Protein AF-A0A7C3I2Q1-F1 (afdb_monomer)

Structure (mmCIF, N/CA/C/O backbone):
data_AF-A0A7C3I2Q1-F1
#
_entry.id   AF-A0A7C3I2Q1-F1
#
loop_
_atom_site.group_PDB
_atom_site.id
_atom_site.type_symbol
_atom_site.label_atom_id
_atom_site.label_alt_id
_atom_site.label_comp_id
_atom_site.label_asym_id
_atom_site.label_entity_id
_atom_site.label_seq_id
_atom_site.pdbx_PDB_ins_code
_atom_site.Cartn_x
_atom_site.Cartn_y
_atom_site.Cartn_z
_atom_site.occupancy
_atom_site.B_iso_or_equiv
_atom_site.auth_seq_id
_atom_site.auth_comp_id
_atom_site.auth_asym_id
_atom_site.auth_atom_id
_atom_site.pdbx_PDB_model_num
ATOM 1 N N . MET A 1 1 ? 26.514 -30.289 -32.339 1.00 45.44 1 MET A N 1
ATOM 2 C CA . MET A 1 1 ? 26.726 -28.882 -31.942 1.00 45.44 1 MET A CA 1
ATOM 3 C C . MET A 1 1 ? 25.455 -28.338 -31.317 1.00 45.44 1 MET A C 1
ATOM 5 O O . MET A 1 1 ? 24.391 -28.426 -31.910 1.00 45.44 1 MET A O 1
ATOM 9 N N . ASN A 1 2 ? 25.601 -27.857 -30.089 1.00 46.53 2 ASN A N 1
ATOM 10 C CA . ASN A 1 2 ? 24.568 -27.501 -29.130 1.00 46.53 2 ASN A CA 1
ATOM 11 C C . ASN A 1 2 ? 23.899 -26.159 -29.478 1.00 46.53 2 ASN A C 1
ATOM 13 O O . ASN A 1 2 ? 24.590 -25.145 -29.505 1.00 46.53 2 ASN A O 1
ATOM 17 N N . ARG A 1 3 ? 22.581 -26.143 -29.710 1.00 52.59 3 ARG A N 1
ATOM 18 C CA . ARG A 1 3 ? 21.714 -24.959 -29.536 1.00 52.59 3 ARG A CA 1
ATOM 19 C C . ARG A 1 3 ? 20.322 -25.423 -29.115 1.00 52.59 3 ARG A C 1
ATOM 21 O O . ARG A 1 3 ? 19.356 -25.287 -29.863 1.00 52.59 3 ARG A O 1
ATOM 28 N N . LEU A 1 4 ? 20.246 -25.980 -27.908 1.00 55.28 4 LEU A N 1
ATOM 29 C CA . LEU A 1 4 ? 19.032 -25.884 -27.109 1.00 55.28 4 LEU A CA 1
ATOM 30 C C . LEU A 1 4 ? 18.765 -24.382 -26.972 1.00 55.28 4 LEU A C 1
ATOM 32 O O . LEU A 1 4 ? 19.534 -23.675 -26.333 1.00 55.28 4 LEU A O 1
ATOM 36 N N . ARG A 1 5 ? 17.795 -23.867 -27.724 1.00 51.97 5 ARG A N 1
ATOM 37 C CA . ARG A 1 5 ? 17.380 -22.475 -27.615 1.00 51.97 5 ARG A CA 1
ATOM 38 C C . ARG A 1 5 ? 16.368 -22.463 -26.481 1.00 51.97 5 ARG A C 1
ATOM 40 O O . ARG A 1 5 ? 15.247 -22.931 -26.651 1.00 51.97 5 ARG A O 1
ATOM 47 N N . ASP A 1 6 ? 16.832 -22.053 -25.314 1.00 47.00 6 ASP A N 1
ATOM 48 C CA . ASP A 1 6 ? 16.071 -21.953 -24.078 1.00 47.00 6 ASP A CA 1
ATOM 49 C C . ASP A 1 6 ? 14.734 -21.223 -24.318 1.00 47.00 6 ASP A C 1
ATOM 51 O O . ASP A 1 6 ? 14.746 -20.057 -24.723 1.00 47.00 6 ASP A O 1
ATOM 55 N N . PRO A 1 7 ? 13.566 -21.831 -24.039 1.00 51.75 7 PRO A N 1
ATOM 56 C CA . PRO A 1 7 ? 12.294 -21.106 -24.063 1.00 51.75 7 PRO A CA 1
ATOM 57 C C . PRO A 1 7 ? 12.116 -20.159 -22.858 1.00 51.75 7 PRO A C 1
ATOM 59 O O . PRO A 1 7 ? 11.115 -19.454 -22.783 1.00 51.75 7 PRO A O 1
ATOM 62 N N . CYS A 1 8 ? 13.074 -20.105 -21.922 1.00 41.12 8 CYS A N 1
ATOM 63 C CA . CYS A 1 8 ? 12.949 -19.340 -20.675 1.00 41.12 8 CYS A CA 1
ATOM 64 C C . CYS A 1 8 ? 13.580 -17.933 -20.715 1.00 41.12 8 CYS A C 1
ATOM 66 O O . CYS A 1 8 ? 13.519 -17.203 -19.731 1.00 41.12 8 CYS A O 1
ATOM 68 N N . SER A 1 9 ? 14.174 -17.508 -21.836 1.00 47.66 9 SER A N 1
ATOM 69 C CA . SER A 1 9 ? 14.979 -16.275 -21.867 1.00 47.66 9 SER A CA 1
ATOM 70 C C . SER A 1 9 ? 14.187 -14.963 -22.030 1.00 47.66 9 SER A C 1
ATOM 72 O O . SER A 1 9 ? 14.814 -13.930 -22.255 1.00 47.66 9 SER A O 1
ATOM 74 N N . PHE A 1 10 ? 12.845 -14.958 -21.950 1.00 50.56 10 PHE A N 1
ATOM 75 C CA . PHE A 1 10 ? 12.063 -13.753 -22.297 1.00 50.56 10 PHE A CA 1
ATOM 76 C C . PHE A 1 10 ? 10.928 -13.333 -21.350 1.00 50.56 10 PHE A C 1
ATOM 78 O O . PHE A 1 10 ? 10.276 -12.329 -21.612 1.00 50.56 10 PHE A O 1
ATOM 85 N N . ARG A 1 11 ? 10.659 -14.023 -20.240 1.00 54.59 11 ARG A N 1
ATOM 86 C CA . ARG A 1 11 ? 9.587 -13.587 -19.319 1.00 54.59 11 ARG A CA 1
ATOM 87 C C . ARG A 1 11 ? 10.086 -13.522 -17.886 1.00 54.59 11 ARG A C 1
ATOM 89 O O . ARG A 1 11 ? 9.665 -14.271 -17.021 1.00 54.59 11 ARG A O 1
ATOM 96 N N . ALA A 1 12 ? 11.017 -12.600 -17.668 1.00 51.94 12 ALA A N 1
ATOM 97 C CA . ALA A 1 12 ? 11.408 -12.124 -16.344 1.00 51.94 12 ALA A CA 1
ATOM 98 C C . ALA A 1 12 ? 10.826 -10.726 -16.062 1.00 51.94 12 ALA A C 1
ATOM 100 O O . ALA A 1 12 ? 11.401 -9.960 -15.295 1.00 51.94 12 ALA A O 1
ATOM 101 N N . ASP A 1 13 ? 9.704 -10.371 -16.695 1.00 59.97 13 ASP A N 1
ATOM 102 C CA . ASP A 1 13 ? 8.946 -9.192 -16.288 1.00 59.97 13 ASP A CA 1
ATOM 103 C C . ASP A 1 13 ? 8.042 -9.628 -15.136 1.00 59.97 13 ASP A C 1
ATOM 105 O O . ASP A 1 13 ? 6.936 -10.124 -15.338 1.00 59.97 13 ASP A O 1
ATOM 109 N N . MET A 1 14 ? 8.579 -9.569 -13.917 1.00 71.94 14 MET A N 1
ATOM 110 C CA . MET A 1 14 ? 7.747 -9.479 -12.723 1.00 71.94 14 MET A CA 1
ATOM 111 C C . MET A 1 14 ? 7.321 -8.016 -12.630 1.00 71.94 14 MET A C 1
ATOM 113 O O . MET A 1 14 ? 8.127 -7.193 -12.176 1.00 71.94 14 MET A O 1
ATOM 117 N N . PRO A 1 15 ? 6.116 -7.646 -13.100 1.00 75.69 15 PRO A N 1
ATOM 118 C CA . PRO A 1 15 ? 5.680 -6.267 -13.059 1.00 75.69 15 PRO A CA 1
ATOM 119 C C . PRO A 1 15 ? 5.661 -5.785 -11.610 1.00 75.69 15 PRO A C 1
ATOM 121 O O . PRO A 1 15 ? 4.921 -6.287 -10.757 1.00 75.69 15 PRO A O 1
ATOM 124 N N . ARG A 1 16 ? 6.521 -4.805 -11.337 1.00 82.88 16 ARG A N 1
ATOM 125 C CA . ARG A 1 16 ? 6.569 -4.089 -10.068 1.00 82.88 16 ARG A CA 1
ATOM 126 C C . ARG A 1 16 ? 5.778 -2.796 -10.195 1.00 82.88 16 ARG A C 1
ATOM 128 O O . ARG A 1 16 ? 5.953 -2.033 -11.145 1.00 82.88 16 ARG A O 1
ATOM 135 N N . PHE A 1 17 ? 4.921 -2.546 -9.222 1.00 86.81 17 PHE A N 1
ATOM 136 C CA . PHE A 1 17 ? 4.081 -1.364 -9.147 1.00 86.81 17 PHE A CA 1
ATOM 137 C C . PHE A 1 17 ? 4.470 -0.567 -7.918 1.00 86.81 17 PHE A C 1
ATOM 139 O O . PHE A 1 17 ? 4.242 -0.995 -6.790 1.00 86.81 17 PHE A O 1
ATOM 146 N N . GLU A 1 18 ? 5.054 0.598 -8.146 1.00 88.81 18 GLU A N 1
ATOM 147 C CA . GLU A 1 18 ? 5.376 1.551 -7.093 1.00 88.81 18 GLU A CA 1
ATOM 148 C C . GLU A 1 18 ? 4.192 2.513 -6.942 1.00 88.81 18 GLU A C 1
ATOM 150 O O . GLU A 1 18 ? 3.701 3.076 -7.926 1.00 88.81 18 GLU A O 1
ATOM 155 N N . PHE A 1 19 ? 3.694 2.670 -5.718 1.00 87.56 19 PHE A N 1
ATOM 156 C CA . PHE A 1 19 ? 2.662 3.647 -5.379 1.00 87.56 19 PHE A CA 1
ATOM 157 C C . PHE A 1 19 ? 2.919 4.248 -4.009 1.00 87.56 19 PHE A C 1
ATOM 159 O O . PHE A 1 19 ? 3.514 3.628 -3.128 1.00 87.56 19 PHE A O 1
ATOM 166 N N . ASP A 1 20 ? 2.442 5.471 -3.838 1.00 85.62 20 ASP A N 1
ATOM 167 C CA . ASP A 1 20 ? 2.295 6.059 -2.521 1.00 85.62 20 ASP A CA 1
ATOM 168 C C . ASP A 1 20 ? 0.937 5.651 -1.952 1.00 85.62 20 ASP A C 1
ATOM 170 O O . ASP A 1 20 ? -0.074 5.646 -2.665 1.00 85.62 20 ASP A O 1
ATOM 174 N N . LEU A 1 21 ? 0.933 5.239 -0.690 1.00 81.00 21 LEU A N 1
ATOM 175 C CA . LEU A 1 21 ? -0.293 4.941 0.023 1.00 81.00 21 LEU A CA 1
ATOM 176 C C . LEU A 1 21 ? -0.291 5.702 1.341 1.00 81.00 21 LEU A C 1
ATOM 178 O O . LEU A 1 21 ? 0.561 5.475 2.201 1.00 81.00 21 LEU A O 1
ATOM 182 N N . GLU A 1 22 ? -1.301 6.549 1.493 1.00 80.25 22 GLU A N 1
ATOM 183 C CA . GLU A 1 22 ? -1.614 7.252 2.725 1.00 80.25 22 GLU A CA 1
ATOM 184 C C . GLU A 1 22 ? -3.024 6.846 3.167 1.00 80.25 22 GLU A C 1
ATOM 186 O O . GLU A 1 22 ? -4.034 7.291 2.622 1.00 80.25 22 GLU A O 1
ATOM 191 N N . LEU A 1 23 ? -3.096 5.931 4.131 1.00 75.75 23 LEU A N 1
ATOM 192 C CA . LEU A 1 23 ? -4.321 5.579 4.834 1.00 75.75 23 LEU A CA 1
ATOM 193 C C . LEU A 1 23 ? -4.136 5.833 6.323 1.00 75.75 23 LEU A C 1
ATOM 195 O O . LEU A 1 23 ? -3.312 5.194 6.977 1.00 75.75 23 LEU A O 1
ATOM 199 N N . THR A 1 24 ? -4.950 6.719 6.882 1.00 77.31 24 THR A N 1
ATOM 200 C CA . THR A 1 24 ? -5.030 6.873 8.333 1.00 77.31 24 THR A CA 1
ATOM 201 C C . THR A 1 24 ? -5.747 5.661 8.944 1.00 77.31 24 THR A C 1
ATOM 203 O O . THR A 1 24 ? -6.587 5.024 8.292 1.00 77.31 24 THR A O 1
ATOM 206 N N . PRO A 1 25 ? -5.424 5.294 10.195 1.00 68.06 25 PRO A N 1
ATOM 207 C CA . PRO A 1 25 ? -6.051 4.146 10.842 1.00 68.06 25 PRO A CA 1
ATOM 208 C C . PRO A 1 25 ? -7.547 4.399 11.085 1.00 68.06 25 PRO A C 1
ATOM 210 O O . PRO A 1 25 ? -8.341 3.465 11.046 1.00 68.06 25 PRO A O 1
ATOM 213 N N . GLU A 1 26 ? -7.936 5.665 11.251 1.00 69.81 26 GLU A N 1
ATOM 214 C CA . GLU A 1 26 ? -9.319 6.129 11.389 1.00 69.81 26 GLU A CA 1
ATOM 215 C C . GLU A 1 26 ? -10.144 5.858 10.127 1.00 69.81 26 GLU A C 1
ATOM 217 O O . GLU A 1 26 ? -11.233 5.294 10.222 1.00 69.81 26 GLU A O 1
ATOM 222 N N . GLN A 1 27 ? -9.579 6.132 8.941 1.00 66.06 27 GLN A N 1
ATOM 223 C CA . GLN A 1 27 ? -10.210 5.767 7.671 1.00 66.06 27 GLN A CA 1
ATOM 224 C C . GLN A 1 27 ? -10.459 4.254 7.630 1.00 66.06 27 GLN A C 1
ATOM 226 O O . GLN A 1 27 ? -11.563 3.816 7.320 1.00 66.06 27 GLN A O 1
ATOM 231 N N . PHE A 1 28 ? -9.473 3.443 8.035 1.00 64.38 28 PHE A N 1
ATOM 232 C CA . PHE A 1 28 ? -9.594 1.979 8.117 1.00 64.38 28 PHE A CA 1
ATOM 233 C C . PHE A 1 28 ? -10.665 1.495 9.114 1.00 64.38 28 PHE A C 1
ATOM 235 O O . PHE A 1 28 ? -11.306 0.468 8.881 1.00 64.38 28 PHE A O 1
ATOM 242 N N . LEU A 1 29 ? -10.866 2.227 10.212 1.00 62.25 29 LEU A N 1
ATOM 243 C CA . LEU A 1 29 ? -11.850 1.931 11.256 1.00 62.25 29 LEU A CA 1
ATOM 244 C C . LEU A 1 29 ? -13.291 2.128 10.766 1.00 62.25 29 LEU A C 1
ATOM 246 O O . LEU A 1 29 ? -14.150 1.292 11.051 1.00 62.25 29 LEU A O 1
ATOM 250 N N . GLU A 1 30 ? -13.555 3.175 9.981 1.00 56.75 30 GLU A N 1
ATOM 251 C CA . GLU A 1 30 ? -14.864 3.374 9.343 1.00 56.75 30 GLU A CA 1
ATOM 252 C C . GLU A 1 30 ? -15.149 2.326 8.254 1.00 56.75 30 GLU A C 1
ATOM 254 O O . GLU A 1 30 ? -16.281 1.847 8.148 1.00 56.75 30 GLU A O 1
ATOM 259 N N . TYR A 1 31 ? -14.129 1.857 7.523 1.00 54.50 31 TYR A N 1
ATOM 260 C CA . TYR A 1 31 ? -14.278 0.790 6.518 1.00 54.50 31 TYR A CA 1
ATOM 261 C C . TYR A 1 31 ? -14.684 -0.574 7.110 1.00 54.50 31 TYR A C 1
ATOM 263 O O . TYR A 1 31 ? -15.382 -1.353 6.447 1.00 54.50 31 TYR A O 1
ATOM 271 N N . TYR A 1 32 ? -14.324 -0.852 8.371 1.00 54.41 32 TYR A N 1
ATOM 272 C CA . TYR A 1 32 ? -14.688 -2.092 9.071 1.00 54.41 32 TYR A CA 1
ATOM 273 C C . TYR A 1 32 ? -16.178 -2.165 9.460 1.00 54.41 32 TYR A C 1
ATOM 275 O O . TYR A 1 32 ? -16.664 -3.243 9.802 1.00 54.41 32 TYR A O 1
ATOM 283 N N . ARG A 1 33 ? -16.946 -1.066 9.327 1.00 58.38 33 ARG A N 1
ATOM 284 C CA . ARG A 1 33 ? -18.417 -1.085 9.482 1.00 58.38 33 ARG A CA 1
ATOM 285 C C . ARG A 1 33 ? -19.163 -1.843 8.373 1.00 58.38 33 ARG A C 1
ATOM 287 O O . ARG A 1 33 ? -20.379 -1.972 8.474 1.00 58.38 33 ARG A O 1
ATOM 294 N N . GLY A 1 34 ? -18.469 -2.391 7.366 1.00 52.59 34 GLY A N 1
ATOM 295 C CA . GLY A 1 34 ? -18.995 -3.537 6.610 1.00 52.59 34 GLY A CA 1
ATOM 296 C C . GLY A 1 34 ? -19.051 -3.442 5.084 1.00 52.59 34 GLY A C 1
ATOM 297 O O . GLY A 1 34 ? -19.797 -4.216 4.494 1.00 52.59 34 GLY A O 1
ATOM 298 N N . HIS A 1 35 ? -18.290 -2.563 4.418 1.00 55.47 35 HIS A N 1
ATOM 299 C CA . HIS A 1 35 ? -18.426 -2.396 2.957 1.00 55.47 35 HIS A CA 1
ATOM 300 C C . HIS A 1 35 ? -17.167 -2.620 2.107 1.00 55.47 35 HIS A C 1
ATOM 302 O O . HIS A 1 35 ? -17.309 -2.959 0.933 1.00 55.47 35 HIS A O 1
ATOM 308 N N . VAL A 1 36 ? -15.946 -2.496 2.641 1.00 58.50 36 VAL A N 1
ATOM 309 C CA . VAL A 1 36 ? -14.731 -2.540 1.805 1.00 58.50 36 VAL A CA 1
ATOM 310 C C . VAL A 1 36 ? -13.737 -3.571 2.327 1.00 58.50 36 VAL A C 1
ATOM 312 O O . VAL A 1 36 ? -13.219 -3.472 3.433 1.00 58.50 36 VAL A O 1
ATOM 315 N N . ARG A 1 37 ? -13.487 -4.593 1.503 1.00 70.56 37 ARG A N 1
ATOM 316 C CA . ARG A 1 37 ? -12.584 -5.727 1.792 1.00 70.56 37 ARG A CA 1
ATOM 317 C C . ARG A 1 37 ? -11.261 -5.604 1.027 1.00 70.56 37 ARG A C 1
ATOM 319 O O . ARG A 1 37 ? -10.284 -6.283 1.349 1.00 70.56 37 ARG A O 1
ATOM 326 N N . THR A 1 38 ? -11.241 -4.746 0.011 1.00 74.50 38 THR A N 1
ATOM 327 C CA . THR A 1 38 ? -10.139 -4.539 -0.925 1.00 74.50 38 THR A CA 1
ATOM 328 C C . THR A 1 38 ? -9.738 -3.068 -0.957 1.00 74.50 38 THR A C 1
ATOM 330 O O . THR A 1 38 ? -10.578 -2.176 -0.945 1.00 74.50 38 THR A O 1
ATOM 333 N N . VAL A 1 39 ? -8.434 -2.813 -0.962 1.00 77.56 39 VAL A N 1
ATOM 334 C CA . VAL A 1 39 ? -7.845 -1.483 -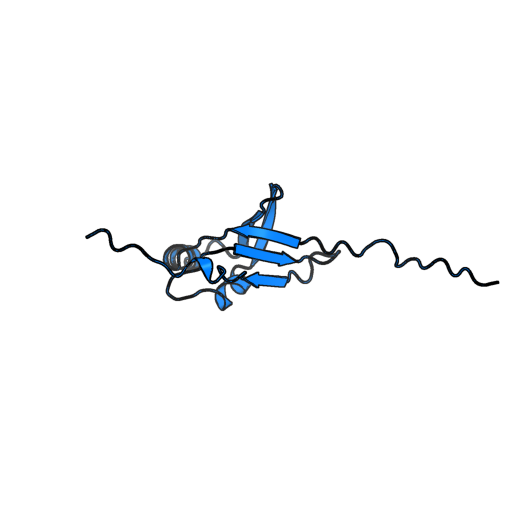1.105 1.00 77.56 39 VAL A CA 1
ATOM 335 C C . VAL A 1 39 ? -7.390 -1.332 -2.546 1.00 77.56 39 VAL A C 1
ATOM 337 O O . VAL A 1 39 ? -6.720 -2.207 -3.097 1.00 77.56 39 VAL A O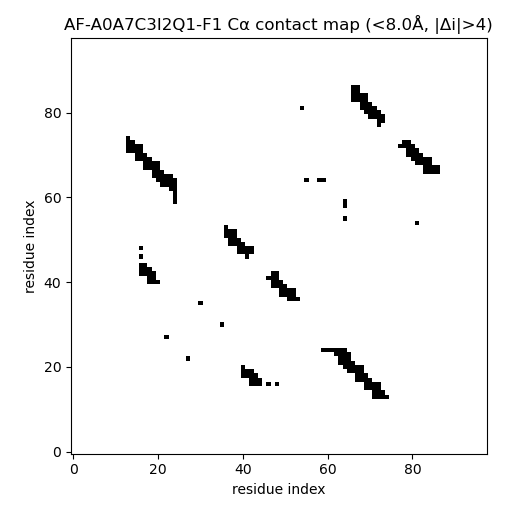 1
ATOM 340 N N . ARG A 1 40 ? -7.776 -0.209 -3.150 1.00 82.00 40 ARG A N 1
ATOM 341 C CA . ARG A 1 40 ? -7.444 0.151 -4.523 1.00 82.00 40 ARG A CA 1
ATOM 342 C C . ARG A 1 40 ? -6.412 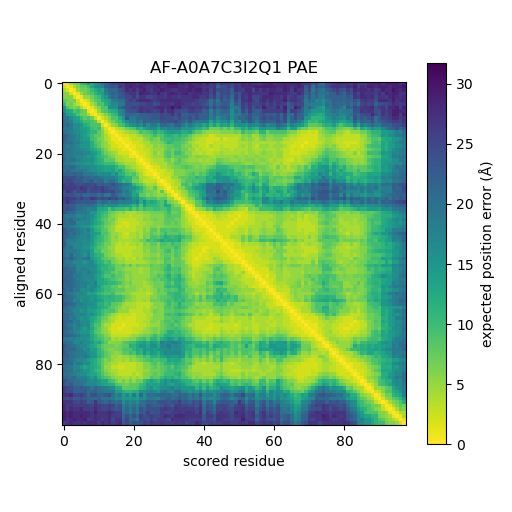1.274 -4.494 1.00 82.00 40 ARG A C 1
ATOM 344 O O . ARG A 1 40 ? -6.723 2.372 -4.044 1.00 82.00 40 ARG A O 1
ATOM 351 N N . ALA A 1 41 ? -5.202 1.002 -4.970 1.00 83.31 41 ALA A N 1
ATOM 352 C CA . ALA A 1 41 ? -4.110 1.968 -5.014 1.00 83.31 41 ALA A CA 1
ATOM 353 C C . ALA A 1 41 ? -3.724 2.290 -6.458 1.00 83.31 41 ALA A C 1
ATOM 355 O O . ALA A 1 41 ? -3.724 1.423 -7.335 1.00 83.31 41 ALA A O 1
ATOM 356 N N . ARG A 1 42 ? -3.398 3.555 -6.718 1.00 87.38 42 ARG A N 1
ATOM 357 C CA . ARG A 1 42 ? -2.965 4.011 -8.039 1.00 87.38 42 ARG A CA 1
ATOM 358 C C . ARG A 1 42 ? -1.439 4.008 -8.102 1.00 87.38 42 ARG A C 1
ATOM 360 O O . ARG A 1 42 ? -0.795 4.789 -7.412 1.00 87.38 42 ARG A O 1
ATOM 367 N N . ALA A 1 43 ? -0.883 3.147 -8.948 1.00 87.62 43 ALA A N 1
ATOM 368 C CA . ALA A 1 43 ? 0.539 3.110 -9.264 1.00 87.62 43 ALA A CA 1
ATOM 369 C C . ALA A 1 43 ? 0.978 4.350 -10.039 1.00 87.62 43 ALA A C 1
ATOM 371 O O . ALA A 1 43 ? 0.208 4.927 -10.815 1.00 87.62 43 ALA A O 1
ATOM 372 N N . THR A 1 44 ? 2.250 4.716 -9.887 1.00 85.12 44 THR A N 1
ATOM 373 C CA . THR A 1 44 ? 2.878 5.806 -10.647 1.00 85.12 44 THR A CA 1
ATOM 374 C C . THR A 1 44 ? 2.836 5.538 -12.154 1.00 85.12 44 THR A C 1
ATOM 376 O O . THR A 1 44 ? 2.709 6.464 -12.948 1.00 85.12 44 THR A O 1
ATOM 379 N N . ASN A 1 45 ? 2.818 4.265 -12.554 1.00 80.62 45 ASN A N 1
ATOM 380 C CA . ASN A 1 45 ? 2.671 3.830 -13.945 1.00 80.62 45 ASN A CA 1
ATOM 381 C C . ASN A 1 45 ? 1.251 4.056 -14.510 1.00 80.62 45 ASN A C 1
ATOM 383 O O . ASN A 1 45 ? 0.982 3.696 -15.651 1.00 80.62 45 ASN A O 1
ATOM 387 N N . GLY A 1 46 ? 0.314 4.589 -13.717 1.00 84.06 46 GLY A N 1
ATOM 388 C CA . GLY A 1 46 ? -1.082 4.806 -14.110 1.00 84.06 46 GLY A CA 1
ATOM 389 C C . GLY A 1 46 ? -1.977 3.573 -13.967 1.00 84.06 46 GLY A C 1
ATOM 390 O O . GLY A 1 46 ? -3.192 3.679 -14.128 1.00 84.06 46 GLY A O 1
ATOM 391 N N . LEU A 1 47 ? -1.399 2.425 -13.617 1.00 84.00 47 LEU A N 1
ATOM 392 C CA . LEU A 1 47 ? -2.133 1.200 -13.327 1.00 84.00 47 LEU A CA 1
ATOM 393 C C . LEU A 1 47 ? -2.781 1.278 -11.952 1.00 84.00 47 LEU A C 1
ATOM 395 O O . LEU A 1 47 ? -2.245 1.877 -11.022 1.00 84.00 47 LEU A O 1
ATOM 399 N N . VAL A 1 48 ? -3.949 0.665 -11.824 1.00 84.62 48 VAL A N 1
ATOM 400 C CA . VAL A 1 48 ? -4.659 0.621 -10.555 1.00 84.62 48 VAL A CA 1
ATOM 401 C C . VAL A 1 48 ? -4.611 -0.798 -10.025 1.00 84.62 48 VAL A C 1
ATOM 403 O O . VAL A 1 48 ? -5.140 -1.710 -10.655 1.00 84.62 48 VAL A O 1
ATOM 406 N N . VAL A 1 49 ? -3.953 -0.971 -8.884 1.00 83.50 49 VAL A N 1
ATOM 407 C CA . VAL A 1 49 ? -3.805 -2.262 -8.218 1.00 83.50 49 VAL A CA 1
ATOM 408 C C . V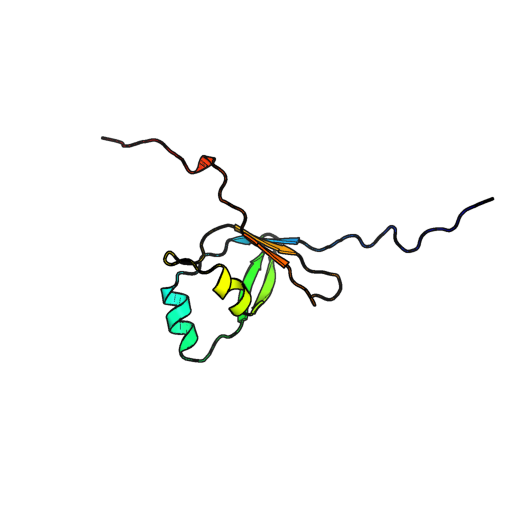AL A 1 49 ? -4.868 -2.390 -7.139 1.00 83.50 49 VAL A C 1
ATOM 410 O O . VAL A 1 49 ? -5.089 -1.467 -6.356 1.00 83.50 49 VAL A O 1
ATOM 413 N N . GLU A 1 50 ? -5.547 -3.530 -7.111 1.00 82.56 50 GLU A N 1
ATOM 414 C CA . GLU A 1 50 ? -6.528 -3.856 -6.083 1.00 82.56 50 GLU A CA 1
ATOM 415 C C . GLU A 1 50 ? -6.045 -5.079 -5.314 1.00 82.56 50 GLU A C 1
ATOM 417 O O . GLU A 1 50 ? -5.682 -6.098 -5.901 1.00 82.56 50 GLU A O 1
ATOM 422 N N . PHE A 1 51 ? -6.004 -4.971 -3.992 1.00 80.56 51 PHE A N 1
ATOM 423 C CA . PHE A 1 51 ? -5.531 -6.044 -3.131 1.00 80.56 51 PHE A CA 1
ATOM 424 C C . PHE A 1 51 ? -6.333 -6.073 -1.825 1.00 80.56 51 PHE A C 1
ATOM 426 O O . PHE A 1 51 ? -6.889 -5.057 -1.409 1.00 80.56 51 PHE A O 1
ATOM 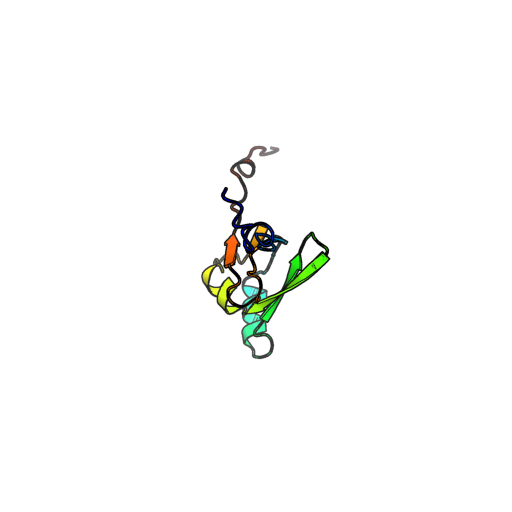433 N N . PRO A 1 52 ? -6.436 -7.226 -1.147 1.00 79.19 52 PRO A N 1
ATOM 434 C CA . PRO A 1 52 ? -7.189 -7.314 0.094 1.00 79.19 52 PRO A CA 1
ATOM 435 C C . PRO A 1 52 ? -6.560 -6.441 1.183 1.00 79.19 52 PRO A C 1
ATOM 437 O O . PRO A 1 52 ? -5.355 -6.500 1.434 1.00 79.19 52 PRO A O 1
ATOM 440 N N . ALA A 1 53 ? -7.407 -5.691 1.888 1.00 72.88 53 ALA A N 1
ATOM 441 C CA . ALA A 1 53 ? -7.032 -4.838 3.016 1.00 72.88 53 ALA A CA 1
ATOM 442 C C . ALA A 1 53 ? -6.255 -5.606 4.108 1.00 72.88 53 ALA A C 1
ATOM 444 O O . ALA A 1 53 ? -5.413 -5.042 4.802 1.00 72.88 53 ALA A O 1
ATOM 445 N N . ALA A 1 54 ? -6.476 -6.922 4.203 1.00 75.19 54 ALA A N 1
ATOM 446 C CA . ALA A 1 54 ? -5.759 -7.829 5.096 1.00 75.19 54 ALA A CA 1
ATOM 447 C C . ALA A 1 54 ? -4.230 -7.844 4.879 1.00 75.19 54 ALA A C 1
ATOM 449 O O . ALA A 1 54 ? -3.487 -8.068 5.834 1.00 75.19 54 ALA A O 1
ATOM 450 N N . LEU A 1 55 ? -3.741 -7.584 3.655 1.00 75.88 55 LEU A N 1
ATOM 451 C CA . LEU A 1 55 ? -2.300 -7.461 3.389 1.00 75.88 55 LEU A CA 1
ATOM 452 C C . LEU A 1 55 ? -1.712 -6.220 4.051 1.00 75.88 55 LEU A C 1
ATOM 454 O O . LEU A 1 55 ? -0.600 -6.276 4.561 1.00 75.88 55 LEU A O 1
ATOM 458 N N . LEU A 1 56 ? -2.471 -5.128 4.082 1.00 73.75 56 LEU A N 1
ATOM 459 C CA . LEU A 1 56 ? -2.089 -3.889 4.746 1.00 73.75 56 LEU A CA 1
ATOM 460 C C . LEU A 1 56 ? -2.307 -3.934 6.251 1.00 73.75 56 LEU A C 1
ATOM 462 O O . LEU A 1 56 ? -1.575 -3.275 6.974 1.00 73.75 56 LEU A O 1
ATOM 466 N N . GLN A 1 57 ? -3.245 -4.746 6.740 1.00 71.38 57 GLN A N 1
ATOM 467 C CA . GLN A 1 57 ? -3.524 -4.887 8.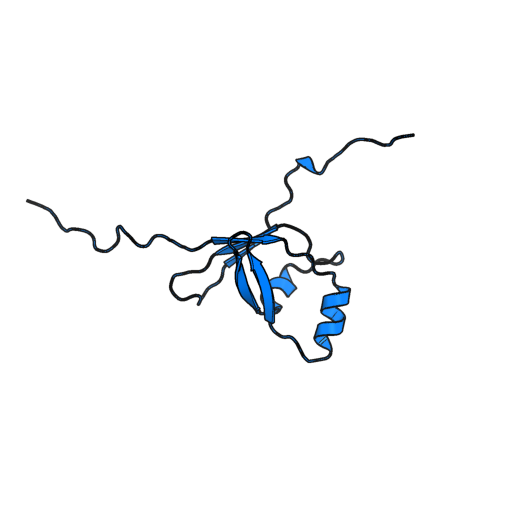171 1.00 71.38 57 GLN A CA 1
ATOM 468 C C . GLN A 1 57 ? -2.266 -5.242 8.984 1.00 71.38 57 GLN A C 1
ATOM 470 O O . GLN A 1 57 ? -2.114 -4.776 10.106 1.00 71.38 57 GLN A O 1
ATOM 475 N N . ARG A 1 58 ? -1.334 -6.028 8.420 1.00 72.69 58 ARG A N 1
ATOM 476 C CA . ARG A 1 58 ? -0.041 -6.334 9.070 1.00 72.69 58 ARG A CA 1
ATOM 477 C C . ARG A 1 58 ? 0.990 -5.202 9.001 1.00 72.69 58 ARG A C 1
ATOM 479 O O . ARG A 1 58 ? 1.952 -5.229 9.758 1.00 72.69 58 ARG A O 1
ATOM 486 N N . PHE A 1 59 ? 0.813 -4.254 8.085 1.00 75.19 59 PHE A N 1
ATOM 487 C CA . PHE A 1 59 ? 1.652 -3.061 7.932 1.00 75.19 59 PHE A CA 1
ATOM 488 C C . PHE A 1 59 ? 1.009 -1.809 8.546 1.00 75.19 59 PHE A C 1
ATOM 490 O O . PHE A 1 59 ? 1.631 -0.747 8.535 1.00 75.19 59 PHE A O 1
ATOM 497 N N . LEU A 1 60 ? -0.214 -1.930 9.075 1.00 73.75 60 LEU A N 1
ATOM 498 C CA . LEU A 1 60 ? -0.922 -0.870 9.775 1.00 73.75 60 LEU A CA 1
ATOM 499 C C . LEU A 1 60 ? -0.194 -0.568 11.080 1.00 73.75 60 LEU A C 1
ATOM 501 O O . LEU A 1 60 ? -0.081 -1.422 11.959 1.00 73.75 60 LEU A O 1
ATOM 505 N N . THR A 1 61 ? 0.324 0.649 11.192 1.00 75.00 61 THR A N 1
ATOM 506 C CA . THR A 1 61 ? 0.902 1.151 12.438 1.00 75.00 61 THR A CA 1
ATOM 507 C C . THR A 1 61 ? -0.152 1.987 13.176 1.00 75.00 61 THR A C 1
ATOM 509 O O . THR A 1 61 ? -1.154 2.382 12.573 1.00 75.00 61 THR A O 1
ATOM 512 N N . PRO A 1 62 ? 0.035 2.287 14.475 1.00 69.75 62 PRO A N 1
ATOM 513 C CA . PRO A 1 62 ? -0.839 3.216 15.200 1.00 69.75 62 PRO A CA 1
ATOM 514 C C . PRO A 1 62 ? -0.889 4.627 14.589 1.00 69.75 62 PRO A C 1
ATOM 516 O O . PRO A 1 62 ? -1.836 5.359 14.840 1.00 69.75 62 PRO A O 1
ATOM 519 N N . GLU A 1 63 ? 0.096 5.002 13.768 1.00 72.06 63 GLU A N 1
ATOM 520 C CA . GLU A 1 63 ? 0.107 6.263 13.011 1.00 72.06 63 GLU A CA 1
ATOM 521 C C . GLU A 1 63 ? -0.616 6.143 11.653 1.00 72.06 63 GLU A C 1
ATOM 523 O O . GLU A 1 63 ? -0.796 7.137 10.955 1.00 72.06 63 GLU A O 1
ATOM 528 N N . GLY A 1 64 ? -1.021 4.931 11.263 1.00 76.88 64 GLY A N 1
ATOM 529 C CA . GLY A 1 64 ? -1.584 4.607 9.957 1.00 76.88 64 GLY A CA 1
ATOM 530 C C . GLY A 1 64 ? -0.593 3.953 9.002 1.00 76.88 64 GLY A C 1
ATOM 531 O O . GLY A 1 64 ? 0.447 3.414 9.372 1.00 76.88 64 GLY A O 1
ATOM 532 N N . ILE A 1 65 ? -0.945 3.968 7.728 1.00 78.50 65 ILE A N 1
ATOM 533 C CA . ILE A 1 65 ? -0.142 3.451 6.631 1.00 78.50 65 ILE A CA 1
ATOM 534 C C . ILE A 1 65 ? 0.228 4.650 5.785 1.00 78.50 65 ILE A C 1
ATOM 536 O O . ILE A 1 65 ? -0.604 5.157 5.048 1.00 78.50 65 ILE A O 1
ATOM 540 N N . ARG A 1 66 ? 1.461 5.126 5.925 1.00 78.81 66 ARG A N 1
ATOM 541 C CA . ARG A 1 66 ? 1.970 6.264 5.162 1.00 78.81 66 ARG A CA 1
ATOM 542 C C . ARG A 1 66 ? 3.332 5.940 4.577 1.00 78.81 66 ARG A C 1
ATOM 544 O O . ARG A 1 66 ? 4.207 5.431 5.286 1.00 78.81 66 ARG A O 1
ATOM 551 N N . GLY A 1 67 ? 3.497 6.226 3.293 1.00 82.56 67 GLY A N 1
ATOM 552 C CA . GLY A 1 67 ? 4.756 6.099 2.573 1.00 82.56 67 GLY A CA 1
ATOM 553 C C . GLY A 1 67 ? 4.632 5.306 1.279 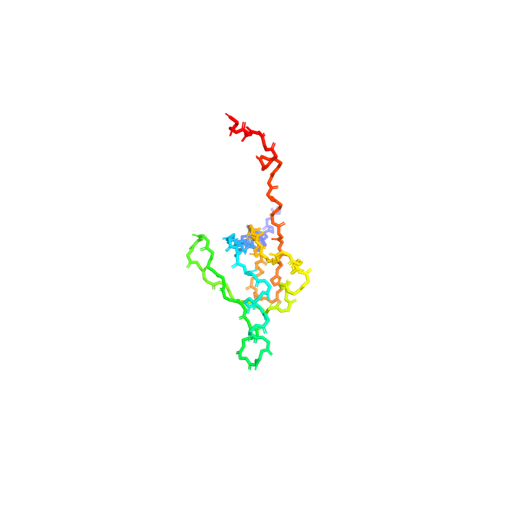1.00 82.56 67 GLY A C 1
ATOM 554 O O . GLY A 1 67 ? 3.544 4.988 0.797 1.00 82.56 67 GLY A O 1
ATOM 555 N N . ARG A 1 68 ? 5.792 4.963 0.719 1.00 86.00 68 ARG A N 1
ATOM 556 C CA . ARG A 1 68 ? 5.880 4.291 -0.574 1.00 86.00 68 ARG A CA 1
ATOM 557 C C . ARG A 1 68 ? 5.838 2.776 -0.414 1.00 86.00 68 ARG A C 1
ATOM 559 O O . ARG A 1 68 ? 6.594 2.196 0.366 1.00 86.00 68 ARG A O 1
ATOM 566 N N . PHE A 1 69 ? 4.981 2.140 -1.198 1.00 87.62 69 PHE A N 1
ATOM 567 C CA . PHE A 1 69 ? 4.836 0.694 -1.267 1.00 87.62 69 PHE A CA 1
ATOM 568 C C . PHE A 1 69 ? 5.178 0.203 -2.669 1.00 87.62 69 PHE A C 1
ATOM 570 O O . PHE A 1 69 ? 4.897 0.870 -3.668 1.00 87.62 69 PHE A O 1
ATOM 577 N N . VAL A 1 70 ? 5.785 -0.979 -2.732 1.00 87.44 70 VAL A N 1
ATOM 578 C CA . VAL A 1 70 ? 6.026 -1.702 -3.980 1.00 87.44 70 VAL A CA 1
ATOM 579 C C . VAL A 1 70 ? 5.214 -2.983 -3.956 1.00 87.44 70 VAL A C 1
ATOM 581 O O . VAL A 1 70 ? 5.334 -3.788 -3.031 1.00 87.44 70 VAL A O 1
ATOM 584 N N . LEU A 1 71 ? 4.374 -3.158 -4.971 1.00 87.19 71 LEU A N 1
ATOM 585 C CA . LEU A 1 71 ? 3.638 -4.386 -5.221 1.00 87.19 71 LEU A CA 1
ATOM 586 C C . LEU A 1 71 ? 4.255 -5.099 -6.417 1.00 87.19 71 LEU A C 1
ATOM 588 O O . LEU A 1 71 ? 4.180 -4.611 -7.541 1.00 87.19 71 LEU A O 1
ATOM 592 N N . THR A 1 72 ? 4.843 -6.258 -6.181 1.00 86.00 72 THR A N 1
ATOM 593 C CA . THR A 1 72 ? 5.377 -7.115 -7.236 1.00 86.00 72 THR A CA 1
ATOM 594 C C . THR A 1 72 ? 4.353 -8.190 -7.546 1.00 86.00 72 THR A C 1
ATOM 596 O O . THR A 1 72 ? 3.978 -8.962 -6.661 1.00 86.00 72 THR A O 1
ATOM 599 N N . CYS A 1 73 ? 3.890 -8.234 -8.791 1.00 79.50 73 CYS A N 1
ATOM 600 C CA . CYS A 1 73 ? 2.969 -9.258 -9.262 1.00 79.50 73 CYS A CA 1
ATOM 601 C C . CYS A 1 73 ? 3.709 -10.270 -10.136 1.00 79.50 73 CYS A C 1
ATOM 603 O O . CYS A 1 73 ? 4.519 -9.902 -10.980 1.00 79.50 73 CYS A O 1
ATOM 605 N N . ASP A 1 74 ? 3.399 -11.550 -9.953 1.00 78.88 74 ASP A N 1
ATOM 606 C CA . ASP A 1 74 ? 3.796 -12.599 -10.891 1.00 78.88 74 ASP A CA 1
ATOM 607 C C . ASP A 1 74 ? 2.874 -12.624 -12.120 1.00 78.88 74 ASP A C 1
ATOM 609 O O . ASP A 1 74 ? 1.799 -12.019 -12.133 1.00 78.88 74 ASP A O 1
ATOM 613 N N . GLU A 1 75 ? 3.231 -13.439 -13.114 1.00 69.62 75 GLU A N 1
ATOM 614 C CA . GLU A 1 75 ? 2.502 -13.612 -14.382 1.00 69.62 75 GLU A CA 1
ATOM 615 C C . GLU A 1 75 ? 1.013 -13.979 -14.230 1.00 69.62 75 GLU A C 1
ATOM 617 O O . GLU A 1 75 ? 0.231 -13.795 -15.158 1.00 69.62 75 GLU A O 1
ATOM 622 N N . GLN A 1 76 ? 0.611 -14.518 -13.075 1.00 66.75 76 GLN A N 1
ATOM 623 C CA . GLN A 1 76 ? -0.768 -14.926 -12.787 1.00 66.75 76 GLN A CA 1
ATOM 624 C C . GLN A 1 76 ? -1.486 -14.028 -11.768 1.00 66.75 76 GLN A C 1
ATOM 626 O O . GLN A 1 76 ? -2.581 -14.391 -11.341 1.00 66.75 76 GLN A O 1
ATOM 631 N N . PHE A 1 77 ? -0.878 -12.924 -11.305 1.00 67.06 77 PHE A N 1
ATOM 632 C CA . PHE A 1 77 ? -1.400 -12.076 -10.210 1.00 67.06 77 PHE A CA 1
ATOM 633 C C . PHE A 1 77 ? -1.802 -12.858 -8.941 1.00 67.06 77 PHE A C 1
ATOM 635 O O . PHE A 1 77 ? -2.554 -12.374 -8.098 1.00 67.06 77 PHE A O 1
ATOM 642 N N . ARG A 1 78 ? -1.306 -14.093 -8.794 1.00 69.69 78 ARG A N 1
ATOM 643 C CA . ARG A 1 78 ? -1.741 -15.031 -7.754 1.00 69.69 78 ARG A CA 1
ATOM 644 C C . ARG A 1 78 ? -1.025 -14.792 -6.425 1.00 69.69 78 ARG A C 1
ATOM 646 O O . ARG A 1 78 ? -1.597 -15.072 -5.377 1.00 69.69 78 ARG A O 1
ATOM 653 N N . HIS A 1 79 ? 0.196 -14.256 -6.463 1.00 76.19 79 HIS A N 1
ATOM 654 C CA . HIS A 1 79 ? 1.015 -14.008 -5.274 1.00 76.19 79 HIS A CA 1
ATOM 655 C C . HIS A 1 79 ? 1.568 -12.575 -5.254 1.00 76.19 79 HIS A C 1
ATOM 657 O O . HIS A 1 79 ? 2.779 -12.382 -5.330 1.00 76.19 79 HIS A O 1
ATOM 663 N N . PRO A 1 80 ? 0.705 -11.548 -5.139 1.00 79.00 80 PRO A N 1
ATOM 664 C CA . PRO A 1 80 ? 1.186 -10.180 -5.019 1.00 79.00 80 PRO A CA 1
ATOM 665 C C . PRO A 1 80 ? 2.068 -10.044 -3.769 1.00 79.00 80 PRO A C 1
ATOM 667 O O . PRO A 1 80 ? 1.615 -10.260 -2.641 1.00 79.00 80 PRO A O 1
ATOM 670 N N . ARG A 1 81 ? 3.339 -9.687 -3.962 1.00 83.31 81 ARG A N 1
ATOM 671 C CA . ARG A 1 81 ? 4.257 -9.350 -2.872 1.00 83.31 81 ARG A CA 1
ATOM 672 C C . ARG A 1 81 ? 4.197 -7.860 -2.613 1.00 83.31 81 ARG A C 1
ATOM 674 O O . ARG A 1 81 ? 4.483 -7.074 -3.505 1.00 83.31 81 ARG A O 1
ATOM 681 N N . MET A 1 82 ? 3.857 -7.490 -1.386 1.00 85.88 82 MET A N 1
ATOM 682 C CA . MET A 1 82 ? 3.856 -6.105 -0.933 1.00 85.88 82 MET A CA 1
ATOM 683 C C . MET A 1 82 ? 5.060 -5.848 -0.031 1.00 85.88 82 MET A C 1
ATOM 685 O O . MET A 1 82 ? 5.256 -6.560 0.956 1.00 85.88 82 MET A O 1
ATOM 689 N N . GLU A 1 83 ? 5.825 -4.810 -0.349 1.00 86.69 83 GLU A N 1
ATOM 690 C CA . GLU A 1 83 ? 6.963 -4.344 0.438 1.00 86.69 83 GLU A CA 1
ATOM 691 C C . GLU A 1 83 ? 6.828 -2.842 0.712 1.00 86.69 83 GLU A C 1
ATOM 693 O O . GLU A 1 83 ? 6.469 -2.065 -0.175 1.00 86.69 83 GLU A O 1
ATOM 698 N N . ARG A 1 84 ? 7.089 -2.424 1.956 1.00 84.38 84 ARG A N 1
ATOM 699 C CA . ARG A 1 84 ? 7.140 -1.004 2.318 1.00 84.38 84 ARG A CA 1
ATOM 700 C C . ARG A 1 84 ? 8.555 -0.498 2.090 1.00 84.38 84 ARG A C 1
ATOM 702 O O . ARG A 1 84 ? 9.480 -0.978 2.743 1.00 84.38 84 ARG A O 1
ATOM 709 N N . VAL A 1 85 ? 8.708 0.506 1.236 1.00 83.94 85 VAL A N 1
ATOM 710 C CA . VAL A 1 85 ? 9.984 1.197 1.063 1.00 83.94 85 VAL A CA 1
ATOM 711 C C . VAL A 1 85 ? 10.179 2.089 2.284 1.00 83.94 85 VAL A C 1
ATOM 713 O O . VAL A 1 85 ? 9.347 2.970 2.529 1.00 83.94 85 VAL A O 1
ATOM 716 N N . PRO A 1 86 ? 11.227 1.870 3.095 1.00 72.81 86 PRO A N 1
ATOM 717 C CA . PRO A 1 86 ? 11.518 2.786 4.179 1.00 72.81 86 PRO A CA 1
ATOM 718 C C . PRO A 1 86 ? 11.799 4.166 3.572 1.00 72.81 86 PRO A C 1
ATOM 720 O O . PRO A 1 86 ? 12.549 4.250 2.593 1.00 72.81 86 PRO A O 1
ATOM 723 N N . PRO A 1 87 ? 11.232 5.255 4.123 1.00 68.06 87 PRO A N 1
ATOM 724 C CA . PRO A 1 87 ? 11.735 6.575 3.789 1.00 68.06 87 PRO A CA 1
ATOM 725 C C . PRO A 1 87 ? 13.225 6.558 4.139 1.00 68.06 87 PRO A C 1
ATOM 727 O O . PRO A 1 87 ? 13.599 6.192 5.256 1.00 68.06 87 PRO A O 1
ATOM 730 N N . GLY A 1 88 ? 14.081 6.837 3.155 1.00 63.41 88 GLY A N 1
ATOM 731 C CA . GLY A 1 88 ? 15.523 6.861 3.371 1.00 63.41 88 GLY A CA 1
ATOM 732 C C . GLY A 1 88 ? 15.888 7.792 4.537 1.00 63.41 88 GLY A C 1
ATOM 733 O O . GLY A 1 88 ? 15.092 8.657 4.917 1.00 63.41 88 GLY A O 1
ATOM 734 N N . PRO A 1 89 ? 17.096 7.662 5.109 1.00 61.06 89 PRO A N 1
ATOM 735 C CA . PRO A 1 89 ? 17.540 8.469 6.251 1.00 61.06 89 PRO A CA 1
ATOM 736 C C . PRO A 1 89 ? 17.547 9.991 5.997 1.00 61.06 89 PRO A C 1
ATOM 738 O O . PRO A 1 89 ? 17.767 10.751 6.936 1.00 61.06 89 PRO A O 1
ATOM 741 N N . GLU A 1 90 ? 17.253 10.441 4.773 1.00 53.78 90 GLU A N 1
ATOM 742 C CA . GLU A 1 90 ? 17.092 11.848 4.388 1.00 53.78 90 GLU A CA 1
ATOM 743 C C . GLU A 1 90 ? 15.964 12.573 5.154 1.00 53.78 90 GLU A C 1
ATOM 745 O O . GLU A 1 90 ? 15.954 13.796 5.223 1.00 53.78 90 GLU A O 1
ATOM 750 N N . ALA A 1 91 ? 15.055 11.846 5.819 1.00 54.69 91 ALA A N 1
ATOM 751 C CA . ALA A 1 91 ? 14.024 12.443 6.676 1.00 54.69 91 ALA A CA 1
ATOM 752 C C . ALA A 1 91 ? 14.528 12.921 8.062 1.00 54.69 91 ALA A C 1
ATOM 754 O O . ALA A 1 91 ? 13.754 13.501 8.826 1.00 54.69 91 ALA A O 1
ATOM 755 N N . ARG A 1 92 ? 15.804 12.708 8.428 1.00 50.47 92 ARG A N 1
ATOM 756 C CA . ARG A 1 92 ? 16.392 13.248 9.672 1.00 50.47 92 ARG A CA 1
ATOM 757 C C . ARG A 1 92 ? 17.122 14.585 9.437 1.00 50.47 92 ARG A C 1
ATOM 759 O O . ARG A 1 92 ? 18.341 14.583 9.491 1.00 50.47 92 ARG A O 1
ATOM 766 N N . ALA A 1 93 ? 16.351 15.683 9.334 1.00 55.03 93 ALA A N 1
ATOM 767 C CA . ALA A 1 93 ? 16.615 17.032 9.906 1.00 55.03 93 ALA A CA 1
ATOM 768 C C . ALA A 1 93 ? 17.912 17.802 9.465 1.00 55.03 93 ALA A C 1
ATOM 770 O O . ALA A 1 93 ? 18.823 17.172 8.943 1.00 55.03 93 ALA A O 1
ATOM 771 N N . PRO A 1 94 ? 18.077 19.140 9.689 1.00 60.22 94 PRO A N 1
ATOM 772 C CA . PRO A 1 94 ? 17.370 19.970 10.672 1.00 60.22 94 PRO A CA 1
ATOM 773 C C . PRO A 1 94 ? 16.967 21.400 10.251 1.00 60.22 94 PRO A C 1
ATOM 775 O O . PRO A 1 94 ? 17.550 22.033 9.378 1.00 60.22 94 PRO A O 1
ATOM 778 N N . GLY A 1 95 ? 16.022 21.953 11.008 1.00 40.59 95 GLY A N 1
ATOM 779 C CA . GLY A 1 95 ? 15.850 23.394 11.140 1.00 40.59 95 GLY A CA 1
ATOM 780 C C . GLY A 1 95 ? 14.772 23.730 12.166 1.00 40.59 95 GLY A C 1
ATOM 781 O O . GLY A 1 95 ? 13.607 23.812 11.791 1.00 40.59 95 GLY A O 1
ATOM 782 N N . PRO A 1 96 ? 15.103 23.927 13.456 1.00 62.84 96 PRO A N 1
ATOM 783 C CA . PRO A 1 96 ? 14.297 24.815 14.271 1.00 62.84 96 PRO A CA 1
ATOM 784 C C . PRO A 1 96 ? 14.582 26.238 13.772 1.00 62.84 96 PRO A C 1
ATOM 786 O O . PRO A 1 96 ? 15.662 26.774 14.012 1.00 62.84 96 PRO A O 1
ATOM 789 N N . SER A 1 97 ? 13.647 26.842 13.041 1.00 49.88 97 SER A N 1
ATOM 790 C CA . SER A 1 97 ? 13.634 28.301 12.915 1.00 49.88 97 SER A CA 1
ATOM 791 C C . SER A 1 97 ? 13.066 28.854 14.218 1.00 49.88 97 SER A C 1
ATOM 793 O O . SER A 1 97 ? 11.849 28.919 14.392 1.00 49.88 97 SER A O 1
ATOM 795 N N . GLY 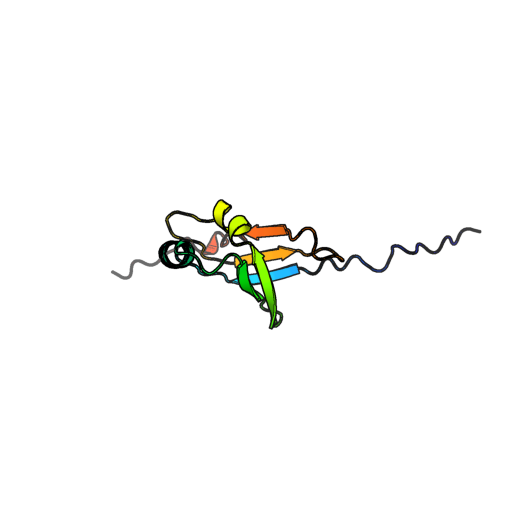A 1 98 ? 13.971 29.121 15.162 1.00 56.34 98 GLY 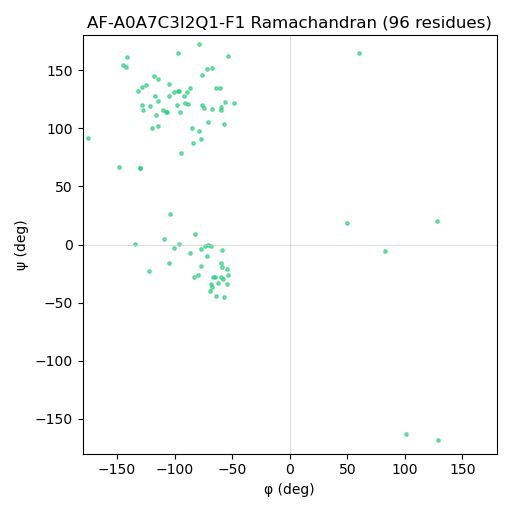A N 1
ATOM 796 C CA . GLY A 1 98 ? 13.754 30.099 16.227 1.00 56.34 98 GLY A CA 1
ATOM 797 C C . GLY A 1 98 ? 13.966 31.518 15.721 1.00 56.34 98 GLY A C 1
ATOM 798 O O . GLY A 1 98 ? 14.537 31.670 14.615 1.00 56.34 98 GLY A O 1
#

pLDDT: mean 70.38, std 13.24, range [40.59, 88.81]

Foldseek 3Di:
DDDPPDPPPPPPCQPKFKFWDDDAVVNVVVVVVDDDQWDWTQGPVRDIDIDGCVVCVVVQDNRGDGAMKMWGADPVSPDTDIDGDPPPPVPDDDDDPD

Nearest PDB structures (foldseek):
  7zag-assembly1_6  TM=5.148E-01  e=5.935E-01  Pyrococcus abyssi GE5
  8ppl-assembly1_Iq  TM=5.489E-01  e=1.579E+00  Homo sapiens
  6zp4-assembly1_G  TM=5.425E-01  e=1.579E+00  Homo sapiens
  6swe-assembly1_6  TM=4.343E-01  e=1.579E+00  Pyrococcus abyssi GE5
  5wwc-assembly2_B  TM=2.937E-01  e=2.279E+00  Saccharolobus solfataricus P2

Mean predicted aligned error: 11.77 Å

Solvent-accessible surface area (backbone atoms only — not comparable to full-atom values): 6345 Å² total; per-residue (Å²): 137,92,74,85,75,70,91,76,84,79,78,84,73,57,56,68,37,50,27,72,44,80,45,50,51,66,62,55,56,63,37,67,79,73,83,62,67,58,44,78,44,61,25,78,87,72,48,74,48,75,44,54,42,70,71,48,58,79,63,52,42,99,88,15,35,76,51,42,34,37,39,35,28,48,95,76,64,78,63,66,43,78,46,76,54,72,82,60,80,82,79,68,77,87,77,85,86,122

Radius of gyration: 18.91 Å; Cα contacts (8 Å, |Δi|>4): 123; chains: 1; bounding box: 46×59×48 Å

Secondary structure (DSSP, 8-state):
------TTTT-----EEEEEEEE-HHHHHHHTTTT--EEEEE-TTS-EEEEEHHHHHTT-BTTBEEEEEEEE--TTSSS-EEEEPPPPGGG-------

Sequence (98 aa):
MNRLRDPCSFRADMPRFEFDLELTPEQFLEYYRGHVRTVRARATNGLVVEFPAALLQRFLTPEGIRGRFVLTCDEQFRHPRMERVPPGPEARAPGPSG